Protein AF-A0A3D2IP54-F1 (afdb_monomer_lite)

Foldseek 3Di:
DPPFFADFLCRLCVLLVHDSVVSVVCVVVVVDDQWDADPVRTITGGPPRPPNPVPPPPPPPPPPPPDD

Structure (mmCIF, N/CA/C/O backbone):
data_AF-A0A3D2IP54-F1
#
_entry.id   AF-A0A3D2IP54-F1
#
loop_
_atom_site.group_PDB
_atom_site.id
_atom_site.type_symbol
_atom_site.label_atom_id
_atom_site.label_alt_id
_atom_site.label_comp_id
_atom_site.label_asym_id
_atom_site.label_entity_id
_atom_site.label_seq_id
_atom_site.pdbx_PDB_ins_code
_atom_site.Cartn_x
_atom_site.Cartn_y
_atom_site.Cartn_z
_atom_site.occupancy
_atom_site.B_iso_or_equiv
_atom_site.auth_seq_id
_atom_site.auth_comp_id
_atom_site.auth_asym_id
_atom_site.auth_atom_id
_atom_site.pdbx_PDB_model_num
ATOM 1 N N . MET A 1 1 ? 6.339 10.201 -9.690 1.00 55.06 1 MET A N 1
ATOM 2 C CA . MET A 1 1 ? 5.305 9.277 -9.183 1.00 55.06 1 MET A CA 1
ATOM 3 C C . MET A 1 1 ? 4.015 9.551 -9.921 1.00 55.06 1 MET A C 1
ATOM 5 O O . MET A 1 1 ? 3.587 10.702 -9.953 1.00 55.06 1 MET A O 1
ATOM 9 N N . ASP A 1 2 ? 3.440 8.525 -10.543 1.00 60.69 2 ASP A N 1
ATOM 10 C CA . ASP A 1 2 ? 2.138 8.621 -11.198 1.00 60.69 2 ASP A CA 1
ATOM 11 C C . ASP A 1 2 ? 1.068 9.087 -10.211 1.00 60.69 2 ASP A C 1
ATOM 13 O O . ASP A 1 2 ? 1.019 8.638 -9.065 1.00 60.69 2 ASP A O 1
ATOM 17 N N . LYS A 1 3 ? 0.185 9.984 -10.663 1.00 65.38 3 LYS A N 1
ATOM 18 C CA . LYS A 1 3 ? -0.869 10.595 -9.832 1.00 65.38 3 LYS A CA 1
ATOM 19 C C . LYS A 1 3 ? -1.839 9.574 -9.222 1.00 65.38 3 LYS A C 1
ATOM 21 O O . LYS A 1 3 ? -2.598 9.939 -8.327 1.00 65.38 3 LYS A O 1
ATOM 26 N N . ASN A 1 4 ? -1.797 8.324 -9.671 1.00 75.81 4 ASN A N 1
ATOM 27 C CA . ASN A 1 4 ? -2.721 7.276 -9.261 1.00 75.81 4 ASN A CA 1
ATOM 28 C C . ASN A 1 4 ? -2.218 6.471 -8.048 1.00 75.81 4 ASN A C 1
ATOM 30 O O . ASN A 1 4 ? -3.050 5.953 -7.312 1.00 75.81 4 ASN A O 1
ATOM 34 N N . TYR A 1 5 ? -0.907 6.433 -7.767 1.00 82.31 5 TYR A N 1
ATOM 35 C CA . TYR A 1 5 ? -0.307 5.635 -6.680 1.00 82.31 5 TYR A CA 1
ATOM 36 C C . TYR A 1 5 ? 0.141 6.517 -5.512 1.00 82.31 5 TYR A C 1
ATOM 38 O O . TYR A 1 5 ? 1.322 6.826 -5.360 1.00 82.31 5 TYR A O 1
ATOM 46 N N . ARG A 1 6 ? -0.823 6.979 -4.711 1.00 84.31 6 ARG A N 1
ATOM 47 C CA . ARG A 1 6 ? -0.580 7.951 -3.624 1.00 84.31 6 ARG A CA 1
ATOM 48 C C . ARG A 1 6 ? -0.794 7.381 -2.228 1.00 84.31 6 ARG A C 1
ATOM 50 O O . ARG A 1 6 ? -0.439 8.045 -1.264 1.00 84.31 6 ARG A O 1
ATOM 57 N N . LEU A 1 7 ? -1.382 6.190 -2.119 1.00 87.38 7 LEU A N 1
ATOM 58 C CA . LEU A 1 7 ? -1.712 5.596 -0.831 1.00 87.38 7 LEU A CA 1
ATOM 59 C C . LEU A 1 7 ? -0.549 4.751 -0.325 1.00 87.38 7 LEU A C 1
ATOM 61 O O . LEU A 1 7 ? -0.057 3.854 -1.012 1.00 87.38 7 LEU A O 1
ATOM 65 N N . THR A 1 8 ? -0.142 4.994 0.912 1.00 91.19 8 THR A N 1
ATOM 66 C CA . THR A 1 8 ? 0.741 4.085 1.641 1.00 91.19 8 THR A CA 1
ATOM 67 C C . THR A 1 8 ? 0.014 2.780 1.974 1.00 91.19 8 THR A C 1
ATOM 69 O O . THR A 1 8 ? -1.216 2.687 1.950 1.00 91.19 8 THR A O 1
ATOM 72 N N . SER A 1 9 ? 0.768 1.745 2.351 1.00 90.50 9 SER A N 1
ATOM 73 C CA . SER A 1 9 ? 0.172 0.473 2.794 1.00 90.50 9 SER A CA 1
ATOM 74 C C . SER A 1 9 ? -0.759 0.632 3.999 1.00 90.50 9 SER A C 1
ATOM 76 O O . SER A 1 9 ? -1.717 -0.121 4.134 1.00 90.50 9 SER A O 1
ATOM 78 N N . GLU A 1 10 ? -0.495 1.602 4.871 1.00 90.38 10 GLU A N 1
ATOM 79 C CA . GLU A 1 10 ? -1.346 1.881 6.025 1.00 90.38 10 GLU A CA 1
ATOM 80 C C . GLU A 1 10 ? -2.652 2.575 5.621 1.00 90.38 10 GLU A C 1
ATOM 82 O O . GLU A 1 10 ? -3.727 2.199 6.084 1.00 90.38 10 GLU A O 1
ATOM 87 N N . GLU A 1 11 ? -2.583 3.573 4.740 1.00 89.56 11 GLU A N 1
ATOM 88 C CA . GLU A 1 11 ? -3.770 4.273 4.233 1.00 89.56 11 GLU A CA 1
ATOM 89 C C . GLU A 1 11 ? -4.670 3.344 3.423 1.00 89.56 11 GLU A C 1
ATOM 91 O O . GLU A 1 11 ? -5.882 3.316 3.632 1.00 89.56 11 GLU A O 1
ATOM 96 N N . TYR A 1 12 ? -4.080 2.526 2.553 1.00 89.19 12 TYR A N 1
ATOM 97 C CA . TYR A 1 12 ? -4.830 1.566 1.754 1.00 89.19 12 TYR A CA 1
ATOM 98 C C . TYR A 1 12 ? -5.461 0.461 2.619 1.00 89.19 12 TYR A C 1
ATOM 100 O O . TYR A 1 12 ? -6.610 0.079 2.398 1.00 89.19 12 TYR A O 1
ATOM 108 N N . ALA A 1 13 ? -4.766 -0.010 3.663 1.00 88.81 13 ALA A N 1
ATOM 109 C CA . ALA A 1 13 ? -5.337 -0.956 4.624 1.00 88.81 13 ALA A CA 1
ATOM 110 C C . ALA A 1 13 ? -6.530 -0.355 5.389 1.00 88.81 13 ALA A C 1
ATOM 112 O O . ALA A 1 13 ? -7.561 -1.018 5.524 1.00 88.81 13 ALA A O 1
ATOM 113 N N . ARG A 1 14 ? -6.428 0.915 5.815 1.00 87.88 14 ARG A N 1
ATOM 114 C CA . ARG A 1 14 ? -7.537 1.654 6.443 1.00 87.88 14 ARG A CA 1
ATOM 115 C C . ARG A 1 14 ? -8.738 1.787 5.510 1.00 87.88 14 ARG A C 1
ATOM 117 O O . ARG A 1 14 ? -9.860 1.556 5.948 1.00 87.88 14 ARG A O 1
ATOM 124 N N . LEU A 1 15 ? -8.510 2.091 4.233 1.00 86.25 15 LEU A N 1
ATOM 125 C CA . LEU A 1 15 ? -9.568 2.189 3.222 1.00 86.25 15 LEU A CA 1
ATOM 126 C C . LEU A 1 15 ? -10.283 0.845 2.993 1.00 86.25 15 LEU A C 1
ATOM 128 O O . LEU A 1 15 ? -11.496 0.801 2.802 1.00 86.25 15 LEU A O 1
ATOM 132 N N . LEU A 1 16 ? -9.537 -0.257 3.068 1.00 83.19 16 LEU A N 1
ATOM 133 C CA . LEU A 1 16 ? -10.059 -1.621 2.991 1.00 83.19 16 LEU A CA 1
ATOM 134 C C . LEU A 1 16 ? -10.713 -2.126 4.289 1.00 83.19 16 LEU A C 1
ATOM 136 O O . LEU A 1 16 ? -11.312 -3.199 4.274 1.00 83.19 16 LEU A O 1
ATOM 140 N N . GLY A 1 17 ? -10.568 -1.416 5.411 1.00 85.75 17 GLY A N 1
ATOM 141 C CA . GLY A 1 17 ? -11.028 -1.889 6.720 1.00 85.75 17 GLY A CA 1
ATOM 142 C C . GLY A 1 17 ? -10.270 -3.120 7.239 1.00 85.75 17 GLY A C 1
ATOM 143 O O . GLY A 1 17 ? -10.819 -3.897 8.017 1.00 85.75 17 GLY A O 1
ATOM 144 N N . ILE A 1 18 ? -9.020 -3.327 6.809 1.00 85.88 18 ILE A N 1
ATOM 145 C CA . ILE A 1 18 ? -8.170 -4.452 7.237 1.00 85.88 18 ILE A CA 1
ATOM 146 C C . ILE A 1 18 ? -6.910 -3.954 7.948 1.00 85.88 18 ILE A C 1
ATOM 148 O O . ILE A 1 18 ? -6.541 -2.786 7.861 1.00 85.88 18 ILE A O 1
ATOM 152 N N . SER A 1 19 ? -6.200 -4.850 8.634 1.00 90.25 19 SER A N 1
ATOM 153 C CA . SER A 1 19 ? -4.879 -4.516 9.174 1.00 90.25 19 SER A CA 1
ATOM 154 C C . SER A 1 19 ? -3.816 -4.457 8.071 1.00 90.25 19 SER A C 1
ATOM 156 O O . SER A 1 19 ? -3.893 -5.163 7.061 1.00 90.25 19 SER A O 1
ATOM 158 N N . THR A 1 20 ? -2.758 -3.677 8.293 1.00 90.88 20 THR A N 1
ATOM 159 C CA . THR A 1 20 ? -1.602 -3.602 7.381 1.00 90.88 20 THR A CA 1
ATOM 160 C C . THR A 1 20 ? -0.940 -4.969 7.168 1.00 90.88 20 THR A C 1
ATOM 162 O O . THR A 1 20 ? -0.456 -5.268 6.077 1.00 90.88 20 THR A O 1
ATOM 165 N N . GLU A 1 21 ? -0.952 -5.845 8.179 1.00 90.94 21 GLU A N 1
ATOM 166 C CA . GLU A 1 21 ? -0.412 -7.205 8.053 1.00 90.94 21 GLU A CA 1
ATOM 167 C C . GLU A 1 21 ? -1.316 -8.112 7.205 1.00 90.94 21 GLU A C 1
ATOM 169 O O . GLU A 1 21 ? -0.818 -8.895 6.394 1.00 90.94 21 GLU A O 1
ATOM 174 N N . ALA A 1 22 ? -2.643 -7.962 7.304 1.00 88.69 22 ALA A N 1
ATOM 175 C CA . ALA A 1 22 ? -3.572 -8.651 6.409 1.00 88.69 22 ALA A CA 1
ATOM 176 C C . ALA A 1 22 ? -3.348 -8.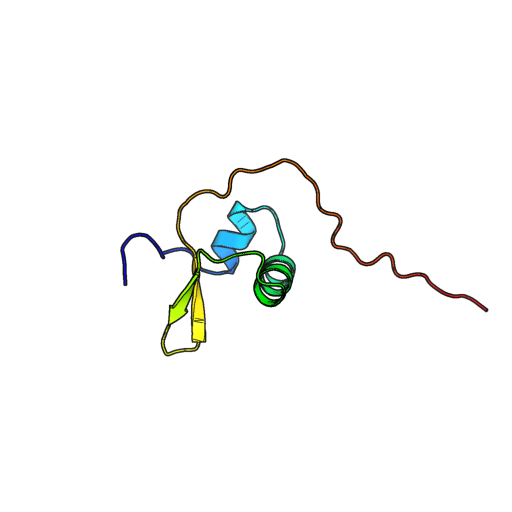222 4.949 1.00 88.69 22 ALA A C 1
ATOM 178 O O . ALA A 1 22 ? -3.282 -9.075 4.060 1.00 88.69 22 ALA A O 1
ATOM 179 N N . LEU A 1 23 ? -3.130 -6.925 4.703 1.00 91.06 23 LEU A N 1
ATOM 180 C CA . LEU A 1 23 ? -2.763 -6.412 3.382 1.00 91.06 23 LEU A CA 1
ATOM 181 C C . LEU A 1 23 ? -1.454 -7.040 2.867 1.00 91.06 23 LEU A C 1
ATOM 183 O O . LEU A 1 23 ? -1.412 -7.540 1.741 1.00 91.06 23 LEU A O 1
ATOM 187 N N . ARG A 1 24 ? -0.400 -7.088 3.695 1.00 90.69 24 ARG A N 1
ATOM 188 C CA . ARG A 1 24 ? 0.886 -7.728 3.345 1.00 90.69 24 ARG A CA 1
ATOM 189 C C . ARG A 1 24 ? 0.732 -9.215 3.034 1.00 90.69 24 ARG A C 1
ATOM 191 O O . ARG A 1 24 ? 1.312 -9.691 2.058 1.00 90.69 24 ARG A O 1
ATOM 198 N N . SER A 1 25 ? -0.054 -9.941 3.828 1.00 90.06 25 SER A N 1
ATOM 199 C CA . SER A 1 25 ? -0.356 -11.359 3.602 1.00 90.06 25 SER A CA 1
ATOM 200 C C . SER A 1 25 ? -1.043 -11.571 2.251 1.00 90.06 25 SER A C 1
ATOM 202 O O . SER A 1 25 ? -0.586 -12.376 1.439 1.00 90.06 25 SER A O 1
ATOM 204 N N . ARG A 1 26 ? -2.085 -10.786 1.947 1.00 89.06 26 ARG A N 1
ATOM 205 C CA . ARG A 1 26 ? -2.797 -10.847 0.659 1.00 89.06 26 ARG A CA 1
ATOM 206 C C . ARG A 1 26 ? -1.896 -10.485 -0.524 1.00 89.06 26 ARG A C 1
ATOM 208 O O . ARG A 1 26 ? -1.948 -11.166 -1.547 1.00 89.06 26 ARG A O 1
ATOM 215 N N . ARG A 1 27 ? -1.028 -9.479 -0.367 1.00 90.50 27 ARG A N 1
ATOM 216 C CA . ARG A 1 27 ? -0.010 -9.111 -1.364 1.00 90.50 27 ARG A CA 1
ATOM 217 C C . ARG A 1 27 ? 0.960 -10.262 -1.636 1.00 90.50 27 ARG A C 1
ATOM 219 O O . ARG A 1 27 ? 1.170 -10.607 -2.790 1.00 90.50 27 ARG A O 1
ATOM 226 N 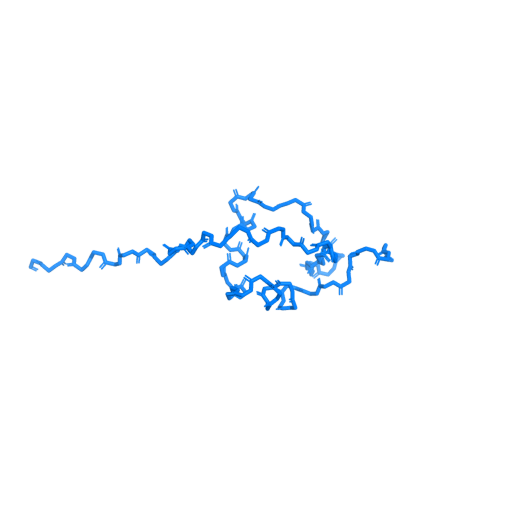N . ARG A 1 28 ? 1.510 -10.899 -0.591 1.00 89.50 28 ARG A N 1
ATOM 227 C CA . ARG A 1 28 ? 2.409 -12.068 -0.724 1.00 89.50 28 ARG A CA 1
ATOM 228 C C . ARG A 1 28 ? 1.737 -13.256 -1.421 1.00 89.50 28 ARG A C 1
ATOM 230 O O . ARG A 1 28 ? 2.417 -14.022 -2.086 1.00 89.50 28 ARG A O 1
ATOM 237 N N . ARG A 1 29 ? 0.413 -13.390 -1.295 1.00 89.56 29 ARG A N 1
ATOM 238 C CA . ARG A 1 29 ? -0.396 -14.394 -2.010 1.00 89.56 29 ARG A C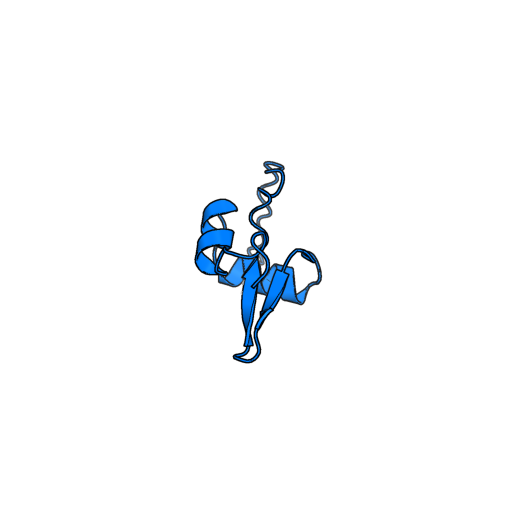A 1
ATOM 239 C C . ARG A 1 29 ? -0.750 -13.990 -3.451 1.00 89.56 29 ARG A C 1
ATOM 241 O O . ARG A 1 29 ? -1.489 -14.718 -4.103 1.00 89.56 29 ARG A O 1
ATOM 248 N N . GLY A 1 30 ? -0.292 -12.831 -3.932 1.00 85.50 30 GLY A N 1
ATOM 249 C CA . GLY A 1 30 ? -0.552 -12.347 -5.292 1.00 85.50 30 GLY A CA 1
ATOM 250 C C . GLY A 1 30 ? -1.995 -11.896 -5.550 1.00 85.50 30 GLY A C 1
ATOM 251 O O . GLY A 1 30 ? -2.395 -11.790 -6.706 1.00 85.50 30 GLY A O 1
ATOM 252 N N . LYS A 1 31 ? -2.792 -11.631 -4.500 1.00 81.19 31 LYS A N 1
ATOM 253 C CA . LYS A 1 31 ? -4.209 -11.232 -4.641 1.00 81.19 31 LYS A CA 1
ATOM 254 C C . LYS A 1 31 ? -4.418 -9.783 -5.086 1.00 81.19 31 LYS A C 1
ATOM 256 O O . LYS A 1 31 ? -5.524 -9.430 -5.475 1.00 81.19 31 LYS A O 1
ATOM 261 N N . TYR A 1 32 ? -3.381 -8.956 -5.020 1.00 80.94 32 TYR A N 1
ATOM 262 C CA . TYR A 1 32 ? -3.428 -7.567 -5.456 1.00 80.94 32 TYR A CA 1
ATOM 263 C C . TYR A 1 32 ? -2.345 -7.313 -6.497 1.00 80.94 32 TYR A C 1
ATOM 265 O O . TYR A 1 32 ? -1.239 -7.833 -6.367 1.00 80.94 32 TYR A O 1
ATOM 273 N N . LYS A 1 33 ? -2.674 -6.508 -7.510 1.00 82.75 33 LYS A N 1
ATOM 274 C CA . LYS A 1 33 ? -1.748 -6.062 -8.566 1.00 82.75 33 LYS A CA 1
ATOM 275 C C . LYS A 1 33 ? -1.703 -4.536 -8.714 1.00 82.75 33 LYS A C 1
ATOM 277 O O . LYS A 1 33 ? -0.937 -4.029 -9.516 1.00 82.75 33 LYS A O 1
ATOM 282 N N . ASN A 1 34 ? -2.504 -3.817 -7.932 1.00 86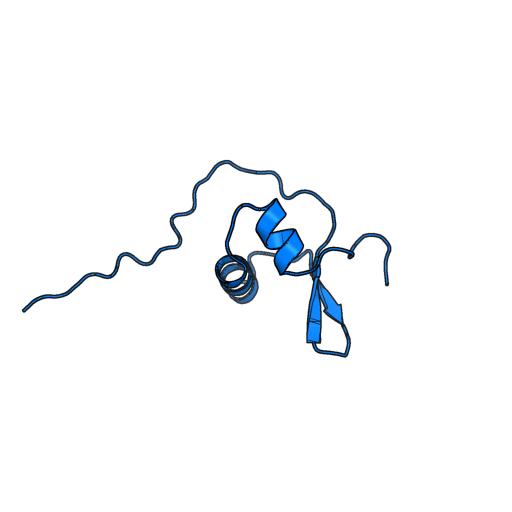.62 34 ASN A N 1
ATOM 283 C CA . ASN A 1 34 ? -2.656 -2.364 -7.966 1.00 86.62 34 ASN A CA 1
ATOM 284 C C . ASN A 1 34 ? -1.666 -1.653 -7.027 1.00 86.62 34 ASN A C 1
ATOM 286 O O . ASN A 1 34 ? -2.029 -0.733 -6.291 1.00 86.62 34 ASN A O 1
ATOM 290 N N . TYR A 1 35 ? -0.415 -2.116 -7.013 1.00 89.94 35 TYR A N 1
ATOM 291 C CA . TYR A 1 35 ? 0.656 -1.494 -6.245 1.00 89.94 35 TYR A CA 1
ATOM 292 C C . TYR A 1 35 ? 1.921 -1.362 -7.085 1.00 89.94 35 TYR A C 1
ATOM 294 O O . TYR A 1 35 ? 2.216 -2.213 -7.922 1.00 89.94 35 TYR A O 1
ATOM 302 N N . ILE A 1 36 ? 2.704 -0.333 -6.785 1.00 90.12 36 ILE A N 1
ATOM 303 C CA . ILE A 1 36 ? 4.079 -0.176 -7.255 1.00 90.12 36 ILE A CA 1
ATOM 304 C C . ILE A 1 36 ? 5.026 -0.200 -6.055 1.00 90.12 36 ILE A C 1
ATOM 306 O O . ILE A 1 36 ? 4.630 0.123 -4.931 1.00 90.12 36 ILE A O 1
ATOM 310 N N . GLN A 1 37 ? 6.269 -0.609 -6.289 1.00 91.25 37 GLN A N 1
ATOM 311 C CA . GLN A 1 37 ? 7.336 -0.511 -5.300 1.00 91.25 37 GLN A CA 1
ATOM 312 C C . GLN A 1 37 ? 8.276 0.623 -5.711 1.00 91.25 37 GLN A C 1
ATOM 314 O O . GLN A 1 37 ? 8.637 0.705 -6.883 1.00 91.25 37 GLN A O 1
ATOM 319 N N . ASP A 1 38 ? 8.625 1.508 -4.779 1.00 89.56 38 ASP A N 1
ATOM 320 C CA . ASP A 1 38 ? 9.673 2.504 -5.019 1.00 89.56 38 ASP A CA 1
ATOM 321 C C . ASP A 1 38 ? 11.076 1.909 -4.814 1.00 89.56 38 ASP A C 1
ATOM 323 O O . ASP A 1 38 ? 11.231 0.800 -4.295 1.00 89.56 38 ASP A O 1
ATOM 327 N N . ASP A 1 39 ? 12.106 2.669 -5.186 1.00 91.81 39 ASP A N 1
ATOM 328 C CA . ASP A 1 39 ? 13.510 2.249 -5.065 1.00 91.81 39 ASP A CA 1
ATOM 329 C C . ASP A 1 39 ? 13.943 1.998 -3.607 1.00 91.81 39 ASP A C 1
ATOM 331 O O . ASP A 1 39 ? 14.899 1.268 -3.352 1.00 91.81 39 ASP A O 1
ATOM 335 N N . ASN A 1 40 ? 13.213 2.555 -2.634 1.00 90.75 40 ASN A N 1
ATOM 336 C CA . ASN A 1 40 ? 13.443 2.356 -1.200 1.00 90.75 40 ASN A CA 1
ATOM 337 C C . ASN A 1 40 ? 12.717 1.114 -0.654 1.00 90.75 40 ASN A C 1
ATOM 339 O O . ASN A 1 40 ? 12.802 0.802 0.535 1.00 90.75 40 ASN A O 1
ATOM 343 N N . GLY A 1 41 ? 11.977 0.406 -1.504 1.00 88.75 41 GLY A N 1
ATOM 344 C CA . GLY A 1 41 ? 11.223 -0.780 -1.144 1.00 88.75 41 GLY A CA 1
ATOM 345 C C . GLY A 1 41 ? 9.845 -0.508 -0.534 1.00 88.75 41 GLY A C 1
ATOM 346 O O . GLY A 1 41 ? 9.197 -1.468 -0.098 1.00 88.75 41 GLY A O 1
ATOM 347 N N . ASN A 1 42 ? 9.367 0.741 -0.515 1.00 89.94 42 ASN A N 1
ATOM 348 C CA . ASN A 1 42 ? 8.022 1.078 -0.055 1.00 89.94 42 ASN A CA 1
ATOM 349 C C . ASN A 1 42 ? 6.976 0.735 -1.110 1.00 89.94 42 ASN A C 1
ATOM 351 O O . ASN A 1 42 ? 7.222 0.799 -2.310 1.00 89.94 42 ASN A O 1
ATOM 355 N N . TYR A 1 43 ? 5.777 0.402 -0.636 1.00 90.94 43 TYR A N 1
ATOM 356 C CA . TYR A 1 43 ? 4.658 0.005 -1.481 1.00 90.94 43 TYR A CA 1
ATOM 357 C C . TYR A 1 43 ? 3.626 1.122 -1.546 1.00 90.94 43 TYR A C 1
ATOM 359 O O . TYR A 1 43 ? 3.073 1.510 -0.508 1.00 90.94 43 TYR A O 1
ATOM 367 N N . TRP A 1 44 ? 3.348 1.559 -2.769 1.00 90.25 44 TRP A N 1
ATOM 368 C CA . TRP A 1 44 ? 2.384 2.597 -3.099 1.00 90.25 44 TRP A CA 1
ATOM 369 C C . TRP A 1 44 ? 1.203 1.978 -3.825 1.00 90.25 44 TRP A C 1
ATOM 371 O O . TRP A 1 44 ? 1.381 1.259 -4.807 1.00 90.25 44 TRP A O 1
ATOM 381 N N . TRP A 1 45 ? 0.006 2.241 -3.324 1.00 90.44 45 TRP A N 1
ATOM 382 C CA . TRP A 1 45 ? -1.230 1.627 -3.783 1.00 90.44 45 TRP A CA 1
ATOM 383 C C . TRP A 1 45 ? -2.039 2.614 -4.607 1.00 90.44 45 TRP A C 1
ATOM 385 O O . TRP A 1 45 ? -2.030 3.825 -4.349 1.00 90.44 45 TRP A O 1
ATOM 395 N N . GLU A 1 46 ? -2.723 2.076 -5.609 1.00 87.88 46 GLU A N 1
ATOM 396 C CA . GLU A 1 46 ? -3.623 2.854 -6.440 1.00 87.88 46 GLU A CA 1
ATOM 397 C C . GLU A 1 46 ? -4.784 3.410 -5.606 1.00 87.88 46 GLU A C 1
ATOM 399 O O . GLU A 1 46 ? -5.296 2.748 -4.703 1.00 87.88 46 GLU A O 1
ATOM 404 N N . ASN A 1 47 ? -5.201 4.638 -5.910 1.00 74.38 47 ASN A N 1
ATOM 405 C CA . ASN A 1 47 ? -6.311 5.306 -5.231 1.00 74.38 47 ASN A CA 1
ATOM 406 C C . ASN A 1 47 ? -7.693 4.767 -5.648 1.00 74.38 47 ASN A C 1
ATOM 408 O O . ASN A 1 47 ? -8.720 5.276 -5.193 1.00 74.38 47 ASN A O 1
ATOM 412 N N . ASP A 1 48 ? -7.723 3.772 -6.536 1.00 69.00 48 ASP A N 1
ATOM 413 C CA . ASP A 1 48 ? -8.957 3.141 -6.966 1.00 69.00 48 ASP A CA 1
ATOM 414 C C . ASP A 1 48 ? -9.535 2.376 -5.775 1.00 69.00 48 ASP A C 1
ATOM 416 O O . ASP A 1 48 ? -8.900 1.470 -5.223 1.00 69.00 48 ASP A O 1
ATOM 420 N N . ARG A 1 49 ? -10.707 2.814 -5.299 1.00 57.53 49 ARG A N 1
ATOM 421 C CA . ARG A 1 49 ? -11.366 2.177 -4.157 1.00 57.53 49 ARG A CA 1
ATOM 422 C C . ARG A 1 49 ? -11.617 0.727 -4.551 1.00 57.53 49 ARG A C 1
ATOM 424 O O . ARG A 1 49 ? -12.392 0.497 -5.479 1.00 57.53 49 ARG A O 1
ATOM 431 N N . PRO A 1 50 ? -11.023 -0.256 -3.860 1.00 58.38 50 PRO A N 1
ATOM 432 C CA . PRO A 1 50 ? -11.346 -1.645 -4.118 1.00 58.38 50 PRO A CA 1
ATOM 433 C C . PRO A 1 50 ? -12.838 -1.778 -3.870 1.00 58.38 50 PRO A C 1
ATOM 435 O O . PRO A 1 50 ? -13.319 -1.338 -2.822 1.00 58.38 50 PRO A O 1
ATOM 438 N N . TYR A 1 51 ? -13.565 -2.317 -4.847 1.00 51.62 51 TYR A N 1
ATOM 439 C CA . TYR A 1 51 ? -14.973 -2.642 -4.682 1.00 51.62 51 TYR A CA 1
ATOM 440 C C . TYR A 1 51 ? -15.093 -3.424 -3.370 1.00 51.62 51 TYR A C 1
ATOM 442 O O . TYR A 1 51 ? -14.499 -4.498 -3.235 1.00 51.62 51 TYR A O 1
ATOM 450 N N . GLN A 1 52 ? -15.737 -2.824 -2.365 1.00 52.72 52 GLN A N 1
ATOM 451 C CA . GLN A 1 52 ? -15.925 -3.442 -1.060 1.00 52.72 52 GLN A CA 1
ATOM 452 C C . GLN A 1 52 ? -16.990 -4.518 -1.240 1.00 52.72 52 GLN A C 1
ATOM 454 O O . GLN A 1 52 ? -18.166 -4.315 -0.955 1.00 52.72 52 GLN A O 1
ATOM 459 N N . ASP A 1 53 ? -16.582 -5.660 -1.784 1.00 46.94 53 ASP A N 1
ATOM 460 C CA . ASP A 1 53 ? -17.333 -6.878 -1.569 1.00 46.94 53 ASP A CA 1
ATOM 461 C C . ASP A 1 53 ? -17.304 -7.113 -0.056 1.00 46.94 53 ASP A C 1
ATOM 463 O O . ASP A 1 53 ? -16.237 -7.293 0.536 1.00 46.94 53 ASP A O 1
ATOM 467 N N . ASN A 1 54 ? -18.466 -7.017 0.592 1.00 52.66 54 ASN A N 1
ATOM 468 C CA . ASN A 1 54 ? -18.652 -7.138 2.043 1.00 52.66 54 ASN A CA 1
ATOM 469 C C . ASN A 1 54 ? -18.343 -8.558 2.564 1.00 52.66 54 ASN A C 1
ATOM 471 O O . ASN A 1 54 ? -18.809 -8.967 3.630 1.00 52.66 54 ASN A O 1
ATOM 475 N N . THR A 1 55 ? -17.562 -9.339 1.819 1.00 49.59 55 THR A N 1
ATOM 476 C CA . THR A 1 55 ? -17.045 -10.632 2.217 1.00 49.59 55 THR A CA 1
ATOM 477 C C . THR A 1 55 ? -15.996 -10.411 3.303 1.00 49.59 55 THR A C 1
ATOM 479 O O . THR A 1 55 ? -14.812 -10.171 3.064 1.00 49.59 55 THR A O 1
ATOM 482 N N . ILE A 1 56 ? -16.457 -10.479 4.556 1.00 49.50 56 ILE A N 1
ATOM 483 C CA . ILE A 1 56 ? -15.622 -10.600 5.751 1.00 49.50 56 ILE A CA 1
ATOM 484 C C . ILE A 1 56 ? -14.793 -11.880 5.587 1.00 49.50 56 ILE A C 1
ATOM 486 O O . ILE A 1 56 ? -15.186 -12.966 6.015 1.00 49.50 56 ILE A O 1
ATOM 490 N N . PHE A 1 57 ? -13.639 -11.783 4.930 1.00 50.22 57 PHE A N 1
ATOM 491 C CA . PHE A 1 57 ? -12.658 -12.853 4.938 1.00 50.22 57 PHE A CA 1
ATOM 492 C C . PHE A 1 57 ? -12.087 -12.896 6.349 1.00 50.22 57 PHE A C 1
ATOM 494 O O . PHE A 1 57 ? -11.190 -12.127 6.702 1.00 50.22 57 PHE A O 1
ATOM 501 N N . ASN A 1 58 ? -12.638 -13.791 7.167 1.00 53.28 58 ASN A N 1
ATOM 502 C CA . ASN A 1 58 ? -12.024 -14.255 8.401 1.00 53.28 58 ASN A CA 1
ATOM 503 C C . ASN A 1 58 ? -10.697 -14.955 8.046 1.00 53.28 58 ASN A C 1
ATOM 505 O O . ASN A 1 58 ? -10.576 -16.170 8.122 1.00 53.28 58 ASN A O 1
ATOM 509 N N . ASP A 1 59 ? -9.680 -14.180 7.658 1.00 52.12 59 ASP A N 1
ATOM 510 C CA . ASP A 1 59 ? -8.305 -14.625 7.394 1.00 52.12 59 ASP A CA 1
ATOM 511 C C . ASP A 1 59 ? -7.576 -14.994 8.703 1.00 52.12 59 ASP A C 1
ATOM 513 O O . ASP A 1 59 ? -6.365 -15.224 8.708 1.00 52.12 59 ASP A O 1
ATOM 517 N N . ARG A 1 60 ? -8.289 -15.043 9.839 1.00 55.78 60 ARG A N 1
ATOM 518 C CA . ARG A 1 60 ? -7.740 -15.549 11.092 1.00 55.78 60 ARG A CA 1
ATOM 519 C C . ARG A 1 60 ? -7.605 -17.064 10.925 1.00 55.78 60 ARG A C 1
ATOM 521 O O . ARG A 1 60 ? -8.635 -17.734 10.867 1.00 55.78 60 ARG A O 1
ATOM 528 N N . PRO A 1 61 ? -6.388 -17.636 10.863 1.00 46.69 61 PRO A N 1
ATOM 529 C CA . PRO A 1 61 ? -6.262 -19.075 10.989 1.00 46.69 61 PRO A CA 1
ATOM 530 C C . PRO A 1 61 ? -6.888 -19.440 12.333 1.00 46.69 61 PRO A C 1
ATOM 532 O O . PRO A 1 61 ? -6.475 -18.930 13.381 1.00 46.69 61 PRO A O 1
ATOM 535 N N . GLN A 1 62 ? -7.935 -20.260 12.301 1.00 53.12 62 GLN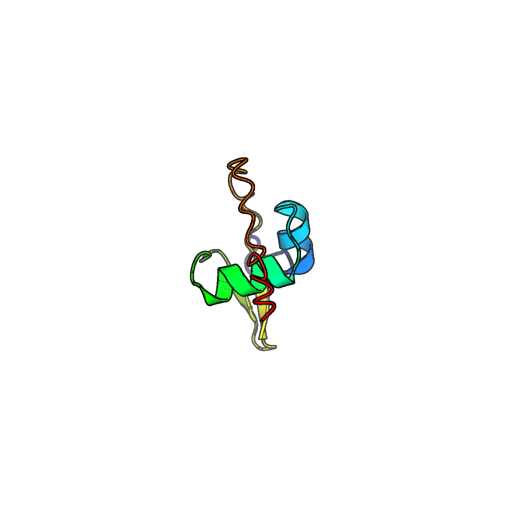 A N 1
ATOM 536 C CA . GLN A 1 62 ? -8.482 -20.859 13.503 1.00 53.12 62 GLN A CA 1
ATOM 537 C C . GLN A 1 62 ? -7.322 -21.657 14.102 1.00 53.12 62 GLN A C 1
ATOM 539 O O . GLN A 1 62 ? -6.906 -22.668 13.540 1.00 53.12 62 GLN A O 1
ATOM 544 N N . ARG A 1 63 ? -6.701 -21.144 15.174 1.00 51.31 63 ARG A N 1
ATOM 545 C CA . ARG A 1 63 ? -5.711 -21.914 15.931 1.00 51.31 63 ARG A CA 1
ATOM 546 C C . ARG A 1 63 ? -6.470 -23.119 16.467 1.00 51.31 63 ARG A C 1
ATOM 548 O O . ARG A 1 63 ? -7.146 -23.004 17.486 1.00 51.31 63 ARG A O 1
ATOM 555 N N . VAL A 1 64 ? -6.377 -24.249 15.776 1.00 57.56 64 VAL A N 1
ATOM 556 C CA . VAL A 1 64 ? -6.669 -25.555 16.355 1.00 57.56 64 VAL A CA 1
ATOM 557 C C . VAL A 1 64 ? -5.664 -25.724 17.487 1.00 57.56 64 VAL A C 1
ATOM 559 O O . VAL A 1 64 ? -4.489 -26.018 17.277 1.00 57.56 64 VAL A O 1
ATOM 562 N N . ARG A 1 65 ? -6.101 -25.392 18.706 1.00 53.44 65 ARG A N 1
ATOM 563 C CA . ARG A 1 65 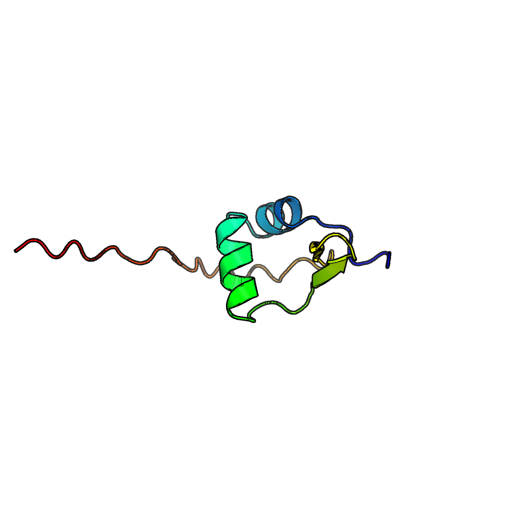? -5.436 -25.825 19.930 1.00 53.44 65 ARG A CA 1
ATOM 564 C C . ARG A 1 65 ? -5.645 -27.334 19.981 1.00 53.44 65 ARG A C 1
ATOM 566 O O . ARG A 1 65 ? -6.659 -27.786 20.496 1.00 53.44 65 ARG A O 1
ATOM 573 N N . ASN A 1 66 ? -4.718 -28.091 19.405 1.00 48.81 66 ASN A N 1
ATOM 574 C CA . ASN A 1 66 ? -4.612 -29.510 19.709 1.00 48.81 66 ASN A CA 1
ATOM 575 C C . ASN A 1 66 ? -4.156 -29.604 21.168 1.00 48.81 66 ASN A C 1
ATOM 577 O O . ASN A 1 66 ? -2.978 -29.430 21.464 1.00 48.81 66 ASN A O 1
ATOM 581 N N . GLY A 1 67 ? -5.122 -29.754 22.072 1.00 52.06 67 GLY A N 1
ATOM 582 C CA . GLY A 1 67 ? -4.885 -30.251 23.418 1.00 52.06 67 GLY A CA 1
ATOM 583 C C . GLY A 1 67 ? -4.957 -31.771 23.369 1.00 52.06 67 GLY A C 1
ATOM 584 O O . GLY A 1 67 ? -6.032 -32.314 23.122 1.00 52.06 67 GLY A O 1
ATOM 585 N N . LEU A 1 68 ? -3.808 -32.413 23.559 1.00 46.03 68 LEU A N 1
ATOM 586 C CA . LEU A 1 68 ? -3.660 -33.794 24.009 1.00 46.03 68 LEU A CA 1
ATOM 587 C C . LEU A 1 68 ? -2.790 -33.752 25.262 1.00 46.03 68 LEU A C 1
ATOM 589 O O . LEU A 1 68 ? -1.794 -32.990 25.231 1.00 46.03 68 LEU A O 1
#

Sequence (68 aa):
MDKNYRLTSEEYARLLGISTEALRSRRRRGKYKNYIQDDNGNYWWENDRPYQDNTIFNDRPQRVRNGL

pLDDT: mean 75.77, std 16.9, range [46.03, 91.81]

Secondary structure (DSSP, 8-state):
--TTEEEEHHHHHHHHTS-HHHHHHHHHTT----EEE-TTS-EEEESS-----------S--------

Radius of gyration: 14.6 Å; chains: 1; bounding box: 32×44×35 Å